Protein AF-A0A241UZ28-F1 (afdb_monomer_lite)

Foldseek 3Di:
DAAADDADDDDQWQAFDADPCQLVQQPCVPPPDPDDDDPVRVVSSCRSNQWDKDKDFPAFLCVQPVPPPSGSGNDDDDDPDPQWHWGHWYDDPVDRTIITIIIGHHDPPVVVVVVVVVD

Structure (mmCIF, N/CA/C/O backbone):
data_AF-A0A241UZ28-F1
#
_entry.id   AF-A0A241UZ28-F1
#
loop_
_atom_site.group_PDB
_atom_site.id
_atom_site.type_symbol
_atom_site.label_atom_id
_atom_site.label_alt_id
_atom_site.label_comp_id
_atom_site.label_asym_id
_atom_site.label_entity_id
_atom_site.label_seq_id
_atom_site.pdbx_PDB_ins_code
_atom_site.Cartn_x
_atom_site.Cartn_y
_atom_site.Cartn_z
_atom_site.occupancy
_atom_site.B_iso_or_equiv
_atom_site.auth_seq_id
_atom_site.auth_comp_id
_atom_site.auth_asym_id
_atom_site.auth_atom_id
_atom_site.pdbx_PDB_model_num
ATOM 1 N N . MET A 1 1 ? -20.173 4.586 6.826 1.00 57.81 1 MET A N 1
ATOM 2 C CA . MET A 1 1 ? -20.385 3.248 7.426 1.00 57.81 1 MET A CA 1
ATOM 3 C C . MET A 1 1 ? -18.987 2.718 7.689 1.00 57.81 1 MET A C 1
ATOM 5 O O . MET A 1 1 ? -18.220 2.701 6.742 1.00 57.81 1 MET A O 1
ATOM 9 N N . ILE A 1 2 ? -18.611 2.423 8.936 1.00 72.12 2 ILE A N 1
ATOM 10 C CA . ILE A 1 2 ? -17.248 1.950 9.232 1.00 72.12 2 ILE A CA 1
ATOM 11 C C . ILE A 1 2 ? -17.153 0.493 8.772 1.00 72.12 2 ILE A C 1
ATOM 13 O O . ILE A 1 2 ? -17.938 -0.345 9.220 1.00 72.12 2 ILE A O 1
ATOM 17 N N . LYS A 1 3 ? -16.231 0.208 7.855 1.00 85.94 3 LYS A N 1
ATOM 18 C CA . LYS A 1 3 ? -15.918 -1.123 7.337 1.00 85.94 3 LYS A CA 1
ATOM 19 C C . LYS A 1 3 ? -14.564 -1.528 7.900 1.00 85.94 3 LYS A C 1
ATOM 21 O O . LYS A 1 3 ? -13.646 -0.726 7.920 1.00 85.94 3 LYS A O 1
ATOM 26 N N . GLN A 1 4 ? -14.417 -2.770 8.342 1.00 92.75 4 GLN A N 1
ATOM 27 C CA . GLN A 1 4 ? -13.082 -3.286 8.626 1.00 92.75 4 GLN A CA 1
ATOM 28 C C . GLN A 1 4 ? -12.440 -3.692 7.301 1.00 92.75 4 GLN A C 1
ATOM 30 O O . GLN A 1 4 ? -12.850 -4.699 6.721 1.00 92.75 4 GLN A O 1
ATOM 35 N N . LEU A 1 5 ? -11.445 -2.941 6.835 1.00 94.75 5 LEU A N 1
ATOM 36 C CA . LEU A 1 5 ? -10.613 -3.386 5.723 1.00 94.75 5 LEU A CA 1
ATOM 37 C C . LEU A 1 5 ? -9.817 -4.615 6.180 1.00 94.75 5 LEU A C 1
ATOM 39 O O . LEU A 1 5 ? -9.286 -4.636 7.295 1.00 94.75 5 LEU A O 1
ATOM 43 N N . LYS A 1 6 ? -9.787 -5.648 5.340 1.00 94.06 6 LYS A N 1
ATOM 44 C CA . LYS A 1 6 ? -9.104 -6.922 5.587 1.00 94.06 6 LYS A CA 1
ATOM 45 C C . LYS A 1 6 ? -8.024 -7.124 4.539 1.00 94.06 6 LYS A C 1
ATOM 47 O O . LYS A 1 6 ? -8.108 -6.540 3.472 1.00 94.06 6 LYS A O 1
ATOM 52 N N . ARG A 1 7 ? -7.045 -7.982 4.823 1.00 95.38 7 ARG A N 1
ATOM 53 C CA . ARG A 1 7 ? -6.074 -8.429 3.817 1.00 95.38 7 ARG A CA 1
ATOM 54 C C . ARG A 1 7 ? -6.802 -9.069 2.625 1.00 95.38 7 ARG A C 1
ATOM 56 O O . ARG A 1 7 ? -7.662 -9.923 2.834 1.00 95.38 7 ARG A O 1
ATOM 63 N N . ALA A 1 8 ? -6.409 -8.690 1.413 1.00 94.19 8 ALA A N 1
ATOM 64 C CA . ALA A 1 8 ? -6.820 -9.331 0.168 1.00 94.19 8 ALA A CA 1
ATOM 65 C C . ALA A 1 8 ? -5.661 -10.114 -0.456 1.00 94.19 8 ALA A C 1
ATOM 67 O O . ALA A 1 8 ? -4.491 -9.870 -0.149 1.00 94.19 8 ALA A O 1
ATOM 68 N N . ASP A 1 9 ? -6.010 -11.043 -1.341 1.00 94.38 9 ASP A N 1
ATOM 69 C CA . ASP A 1 9 ? -5.041 -11.693 -2.214 1.00 94.38 9 ASP A CA 1
ATOM 70 C C . ASP A 1 9 ? -4.484 -10.673 -3.212 1.00 94.38 9 ASP A C 1
ATOM 72 O O . ASP A 1 9 ? -5.220 -9.833 -3.741 1.00 94.38 9 ASP A O 1
ATOM 76 N N . LEU A 1 10 ? -3.176 -10.746 -3.452 1.00 95.25 10 LEU A N 1
ATOM 77 C CA . LEU A 1 10 ? -2.498 -9.868 -4.398 1.00 95.25 10 LEU A CA 1
ATOM 78 C C . LEU A 1 10 ? -2.607 -10.435 -5.821 1.00 95.25 10 LEU A C 1
ATOM 80 O O . LEU A 1 10 ? -2.515 -11.655 -5.995 1.00 95.25 10 LEU A O 1
ATOM 84 N N . PRO A 1 11 ? -2.799 -9.578 -6.837 1.00 95.12 11 PRO A N 1
ATOM 85 C CA . PRO A 1 11 ? -2.703 -9.990 -8.232 1.00 95.12 11 PRO A CA 1
ATOM 86 C C . PRO A 1 11 ? -1.262 -10.374 -8.600 1.00 95.12 11 PRO A C 1
ATOM 88 O O . PRO A 1 11 ? -0.315 -10.100 -7.866 1.00 95.12 11 PRO A O 1
ATOM 91 N N . GLU A 1 12 ? -1.100 -10.986 -9.774 1.00 94.25 12 GLU A N 1
ATOM 92 C CA . GLU A 1 12 ? 0.221 -11.264 -10.356 1.00 94.25 12 GLU A CA 1
ATOM 93 C C . GLU A 1 12 ? 0.982 -9.981 -10.721 1.00 94.25 12 GLU A C 1
ATOM 95 O O . GLU A 1 12 ? 2.206 -9.946 -10.609 1.00 94.25 12 GLU A O 1
ATOM 100 N N . ASP A 1 13 ? 0.247 -8.948 -11.140 1.00 95.25 13 ASP A N 1
ATOM 101 C CA . ASP A 1 13 ? 0.766 -7.636 -11.515 1.00 95.25 13 ASP A CA 1
ATOM 102 C C . ASP A 1 13 ? 0.254 -6.575 -10.538 1.00 95.25 13 ASP A C 1
ATOM 104 O O . ASP A 1 13 ? -0.958 -6.389 -10.395 1.00 95.25 13 ASP A O 1
ATOM 108 N N . LEU A 1 14 ? 1.182 -5.926 -9.835 1.00 95.56 14 LEU A N 1
ATOM 109 C CA . LEU A 1 14 ? 0.891 -4.934 -8.799 1.00 95.56 14 LEU A CA 1
ATOM 110 C C . LEU A 1 14 ? 0.913 -3.489 -9.300 1.00 95.56 14 LEU A C 1
ATOM 112 O O . LEU A 1 14 ? 0.609 -2.595 -8.510 1.00 95.56 14 LEU A O 1
ATOM 116 N N . CYS A 1 15 ? 1.266 -3.245 -10.562 1.00 93.94 15 CYS A N 1
ATOM 117 C CA 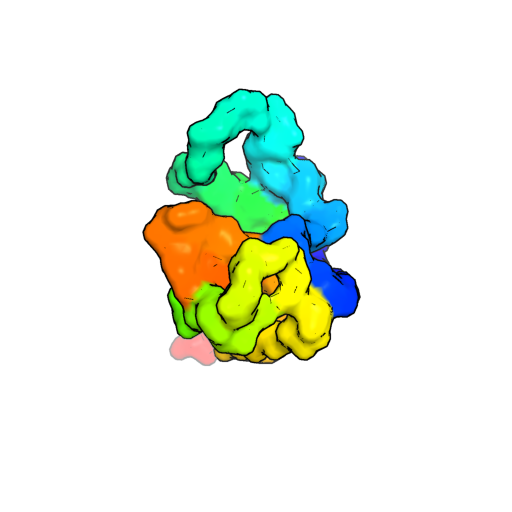. CYS A 1 15 ? 1.296 -1.886 -11.080 1.00 93.94 15 CYS A CA 1
ATOM 118 C C . CYS A 1 15 ? -0.118 -1.281 -11.050 1.00 93.94 15 CYS A C 1
ATOM 120 O O . CYS A 1 15 ? -1.086 -1.912 -11.481 1.00 93.94 15 CYS A O 1
ATOM 122 N N . TRP A 1 16 ? -0.246 -0.072 -10.495 1.00 93.75 16 TRP A N 1
ATOM 123 C CA . TRP A 1 16 ? -1.525 0.632 -10.306 1.00 93.75 16 TRP A CA 1
ATOM 124 C C . TRP A 1 16 ? -2.605 -0.171 -9.566 1.00 93.75 16 TRP A C 1
ATOM 126 O O . TRP A 1 16 ? -3.808 0.026 -9.770 1.00 93.75 16 TRP A O 1
ATOM 136 N N . TRP A 1 17 ? -2.200 -1.091 -8.694 1.00 96.25 17 TRP A N 1
ATOM 137 C CA . TRP A 1 17 ? -3.137 -1.905 -7.946 1.00 96.25 17 TRP A CA 1
ATOM 138 C C . TRP A 1 17 ? -3.689 -1.173 -6.722 1.00 96.25 17 TRP A C 1
ATOM 140 O O . TRP A 1 17 ? -2.959 -0.587 -5.923 1.00 96.25 17 TRP A O 1
ATOM 150 N N . PHE A 1 18 ? -4.997 -1.312 -6.516 1.00 96.75 18 PHE A N 1
ATOM 151 C CA . PHE A 1 18 ? -5.694 -0.870 -5.314 1.00 96.75 18 PHE A CA 1
ATOM 152 C C . PHE A 1 18 ? -6.479 -2.029 -4.716 1.00 96.75 18 PHE A C 1
ATOM 154 O O . PHE A 1 18 ? -7.012 -2.888 -5.426 1.00 96.75 18 PHE A O 1
ATOM 161 N N . HIS A 1 19 ? -6.593 -2.024 -3.392 1.00 97.38 19 HIS A N 1
ATOM 162 C CA . HIS A 1 19 ? -7.382 -3.002 -2.668 1.00 97.38 19 HIS A CA 1
ATOM 163 C C . HIS A 1 19 ? -8.822 -3.070 -3.228 1.00 97.38 19 HIS A C 1
ATOM 165 O O . HIS A 1 19 ? -9.435 -2.022 -3.434 1.00 97.38 19 HIS A O 1
ATOM 171 N N . PRO A 1 20 ? -9.433 -4.260 -3.409 1.00 96.12 20 PRO A N 1
ATOM 172 C CA . PRO A 1 20 ? -10.769 -4.389 -4.015 1.00 96.12 20 PRO A CA 1
ATOM 173 C C . PRO A 1 20 ? -11.874 -3.596 -3.302 1.00 96.12 20 PRO A C 1
ATOM 175 O O . PRO A 1 20 ? -12.842 -3.149 -3.909 1.00 96.12 20 PRO A O 1
ATOM 178 N N . ASP A 1 21 ? -11.715 -3.415 -1.992 1.00 95.81 21 ASP A N 1
ATOM 179 C CA . ASP A 1 21 ? -12.628 -2.637 -1.154 1.00 95.81 21 ASP A CA 1
ATOM 180 C C . ASP A 1 21 ? -12.238 -1.157 -0.991 1.00 95.81 21 ASP A C 1
ATOM 182 O O . ASP A 1 21 ? -12.921 -0.442 -0.255 1.00 95.81 21 ASP A O 1
ATOM 186 N N . PHE A 1 22 ? -11.171 -0.682 -1.640 1.00 95.19 22 PHE A N 1
ATOM 187 C CA . PHE A 1 22 ? -10.638 0.673 -1.463 1.00 95.19 22 PHE A CA 1
ATOM 188 C C . PHE A 1 22 ? -11.704 1.747 -1.712 1.00 95.19 22 PHE A C 1
ATOM 190 O O . PHE A 1 22 ? -12.008 2.529 -0.814 1.00 95.19 22 PHE A O 1
ATOM 197 N N . ASN A 1 23 ? -12.405 1.678 -2.849 1.00 94.38 23 ASN A N 1
ATOM 198 C CA . ASN A 1 23 ? -13.476 2.626 -3.189 1.00 94.38 23 ASN A CA 1
ATOM 199 C C . ASN A 1 23 ? -14.612 2.676 -2.153 1.00 94.38 23 ASN A C 1
ATOM 201 O O . ASN A 1 23 ? -15.349 3.652 -2.090 1.00 94.38 23 ASN A O 1
ATOM 205 N N . SER A 1 24 ? -14.797 1.625 -1.343 1.00 94.19 24 SER A N 1
ATOM 206 C CA . SER A 1 24 ? -15.842 1.606 -0.309 1.00 94.19 24 SER A CA 1
ATOM 207 C C . SER A 1 24 ? -15.461 2.352 0.972 1.00 94.19 24 SER A C 1
ATOM 209 O O . SER A 1 24 ? -16.339 2.629 1.791 1.00 94.19 24 SER A O 1
ATOM 211 N N . ILE A 1 25 ? -14.173 2.652 1.155 1.00 95.38 25 ILE A N 1
ATOM 212 C CA . ILE A 1 25 ? -13.639 3.389 2.307 1.00 95.38 25 ILE A CA 1
ATOM 213 C C . ILE A 1 25 ? -13.063 4.754 1.917 1.00 95.38 25 ILE A C 1
ATOM 215 O O . ILE A 1 25 ? -12.872 5.602 2.788 1.00 95.38 25 ILE A O 1
ATOM 219 N N . ASP A 1 26 ? -12.814 4.962 0.628 1.00 95.38 26 ASP A N 1
ATOM 220 C CA . ASP A 1 26 ? -12.222 6.166 0.075 1.00 95.38 26 ASP A CA 1
ATOM 221 C C . ASP A 1 26 ? -13.177 7.378 0.154 1.00 95.38 26 ASP A C 1
ATOM 223 O O . ASP A 1 26 ? -14.235 7.372 -0.484 1.00 95.38 26 ASP A O 1
ATOM 227 N N . PRO A 1 27 ? -12.833 8.437 0.918 1.00 94.62 27 PRO A N 1
ATOM 228 C C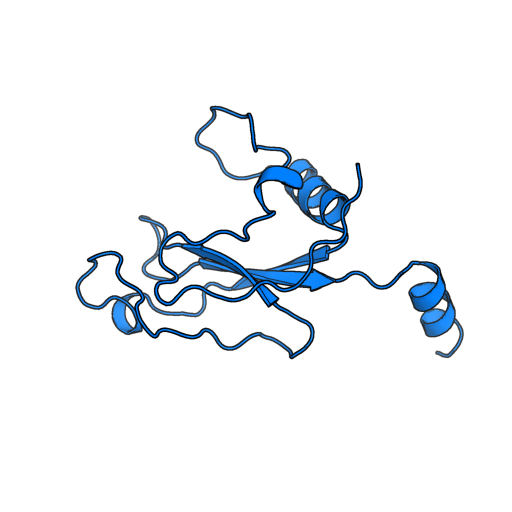A . PRO A 1 27 ? -13.633 9.661 0.976 1.00 94.62 27 PRO A CA 1
ATOM 229 C C . PRO A 1 27 ? -13.628 10.453 -0.342 1.00 94.62 27 PRO A C 1
ATOM 231 O O . PRO A 1 27 ? -14.490 11.310 -0.530 1.00 94.62 27 PRO A O 1
ATOM 234 N N . MET A 1 28 ? -12.700 10.155 -1.255 1.00 94.06 28 MET A N 1
ATOM 235 C CA . MET A 1 28 ? -12.557 10.778 -2.571 1.00 94.06 28 MET A CA 1
ATOM 236 C C . MET A 1 28 ? -13.117 9.920 -3.712 1.00 94.06 28 MET A C 1
ATOM 238 O O . MET A 1 28 ? -13.020 10.327 -4.865 1.00 94.06 28 MET A O 1
ATOM 242 N N . ALA A 1 29 ? -13.787 8.797 -3.422 1.00 91.06 29 ALA A N 1
ATOM 243 C CA . ALA A 1 29 ? -14.251 7.845 -4.441 1.00 91.06 29 ALA A CA 1
ATOM 244 C C . ALA A 1 29 ? -15.178 8.449 -5.517 1.00 91.06 29 ALA A C 1
ATOM 246 O O . ALA A 1 29 ? -15.357 7.865 -6.585 1.00 91.06 29 ALA A O 1
ATOM 247 N N . THR A 1 30 ? -15.817 9.585 -5.225 1.00 89.38 30 THR A N 1
ATOM 248 C CA . THR A 1 30 ? -16.690 10.323 -6.153 1.00 89.38 30 THR A CA 1
ATOM 249 C C . THR A 1 30 ? -16.200 11.747 -6.419 1.00 89.38 30 THR A C 1
ATOM 251 O O . THR A 1 30 ? -16.992 12.594 -6.831 1.00 89.38 30 THR A O 1
ATOM 254 N N . CYS A 1 31 ? -14.951 12.059 -6.074 1.00 89.00 31 CYS A N 1
ATOM 255 C CA . CYS A 1 31 ? -14.356 13.360 -6.333 1.00 89.00 31 CYS A CA 1
ATOM 256 C C . CYS A 1 31 ? -13.673 13.344 -7.702 1.00 89.00 31 CYS A C 1
ATOM 258 O O . CYS A 1 31 ? -12.824 12.498 -7.961 1.00 89.00 31 CYS A O 1
ATOM 260 N N . ASP A 1 32 ? -14.021 14.308 -8.553 1.00 87.19 32 ASP A N 1
ATOM 261 C CA . ASP A 1 32 ? -13.475 14.431 -9.911 1.00 87.19 32 ASP A CA 1
ATOM 262 C C . ASP A 1 32 ? -12.243 15.367 -9.970 1.00 87.19 32 ASP A C 1
ATOM 264 O O . ASP A 1 32 ? -11.859 15.838 -11.041 1.00 87.19 32 ASP A O 1
ATOM 268 N N . GLU A 1 33 ? -11.642 15.699 -8.821 1.00 89.25 33 GLU A N 1
ATOM 269 C CA . GLU A 1 33 ? -10.464 16.569 -8.734 1.00 89.25 33 GLU A CA 1
ATOM 270 C C . GLU A 1 33 ? -9.160 15.762 -8.777 1.00 89.25 33 GLU A C 1
ATOM 272 O O . GLU A 1 33 ? -8.968 14.818 -8.013 1.00 89.25 33 GLU A O 1
ATOM 277 N N . GLU A 1 34 ? -8.210 16.193 -9.609 1.00 83.75 34 GLU A N 1
ATOM 278 C CA . GLU A 1 34 ? -6.865 15.614 -9.679 1.00 83.75 34 GLU A CA 1
ATOM 279 C C . GLU A 1 34 ? -5.968 16.206 -8.578 1.00 83.75 34 GLU A C 1
ATOM 281 O O . GLU A 1 34 ? -5.219 17.165 -8.784 1.00 83.75 34 GLU A O 1
ATOM 286 N N . ARG A 1 35 ? -6.097 15.674 -7.358 1.00 90.00 35 ARG A N 1
ATOM 287 C CA . ARG A 1 35 ? -5.282 16.063 -6.199 1.00 90.00 35 ARG A CA 1
ATOM 288 C C . ARG A 1 35 ? -5.098 14.913 -5.214 1.00 90.00 35 ARG A C 1
ATOM 290 O O . ARG A 1 35 ? -5.883 13.973 -5.174 1.00 90.00 35 ARG A O 1
ATOM 297 N N . GLY A 1 36 ? -4.089 15.042 -4.354 1.00 88.25 36 GLY A N 1
ATOM 298 C CA . GLY A 1 36 ? -3.953 14.183 -3.180 1.00 88.25 36 GLY A CA 1
ATOM 299 C C . GLY A 1 36 ? -5.005 14.471 -2.101 1.00 88.25 36 GLY A C 1
ATOM 300 O O . GLY A 1 36 ? -5.692 15.499 -2.124 1.00 88.25 36 GLY A O 1
ATOM 301 N N . TYR A 1 37 ? -5.084 13.566 -1.125 1.00 93.88 37 TYR A N 1
ATOM 302 C CA . TYR A 1 37 ? -5.931 13.717 0.057 1.00 93.88 37 TYR A CA 1
ATOM 303 C C . TYR A 1 37 ? -5.500 14.894 0.940 1.00 93.88 37 TYR A C 1
ATOM 305 O O . TYR A 1 37 ? -4.305 15.103 1.184 1.00 93.88 37 TYR A O 1
ATOM 313 N N . THR A 1 38 ? -6.473 15.617 1.494 1.00 96.38 38 THR A N 1
ATOM 314 C CA . THR A 1 38 ? -6.234 16.512 2.633 1.00 96.38 38 THR A CA 1
ATOM 315 C C . THR A 1 38 ? -5.958 15.700 3.908 1.00 96.38 38 THR A C 1
ATOM 317 O O . THR A 1 38 ? -6.250 14.501 3.957 1.00 96.38 38 THR A O 1
ATOM 320 N N . PRO A 1 39 ? -5.418 16.316 4.977 1.00 96.50 39 PRO A N 1
ATOM 321 C CA . PRO A 1 39 ? -5.258 15.635 6.262 1.00 96.50 39 PRO A CA 1
ATOM 322 C C . PRO A 1 39 ? -6.565 15.032 6.803 1.00 96.50 39 PRO A C 1
ATOM 324 O O . PRO A 1 39 ? -6.574 13.897 7.271 1.00 96.50 39 PRO A O 1
ATOM 327 N N . GLU A 1 40 ? -7.684 15.748 6.685 1.00 96.94 40 GLU A N 1
ATOM 328 C CA . GLU A 1 40 ? -8.995 15.282 7.151 1.00 96.94 40 GLU A CA 1
ATOM 329 C C . GLU A 1 40 ? -9.507 14.098 6.326 1.00 96.94 40 GLU A C 1
ATOM 331 O O . GLU A 1 40 ? -10.155 13.198 6.859 1.00 96.94 40 GLU A O 1
ATOM 336 N N . GLU A 1 41 ? -9.222 14.076 5.025 1.00 96.88 41 GLU A N 1
ATOM 337 C CA . GLU A 1 41 ? -9.571 12.951 4.160 1.00 96.88 41 GLU A CA 1
ATOM 338 C C . GLU A 1 41 ? -8.685 11.733 4.458 1.00 96.88 41 GLU A C 1
ATOM 340 O O . GLU A 1 41 ? -9.188 10.613 4.522 1.00 96.88 41 GLU A O 1
ATOM 345 N N . TRP A 1 42 ? -7.398 11.933 4.758 1.00 96.69 42 TRP A N 1
ATOM 346 C CA . TRP A 1 42 ? -6.519 10.866 5.251 1.00 96.69 42 TRP A CA 1
ATOM 347 C C . TRP A 1 42 ? -7.023 10.246 6.558 1.00 96.69 42 TRP A C 1
ATOM 349 O O . TRP A 1 42 ? -6.980 9.024 6.738 1.00 96.69 42 TRP A O 1
ATOM 359 N N . GLU A 1 43 ? -7.508 11.071 7.485 1.00 95.81 43 GLU A N 1
ATOM 360 C CA . GLU A 1 43 ? -8.123 10.601 8.728 1.00 95.81 43 GLU A CA 1
ATOM 361 C C . GLU A 1 43 ? -9.428 9.841 8.458 1.00 95.81 43 GLU A C 1
ATOM 363 O O . GLU A 1 43 ? -9.657 8.776 9.041 1.00 95.81 43 GLU A O 1
ATOM 368 N N . GLN A 1 44 ? -10.262 10.341 7.541 1.00 96.19 44 GLN A N 1
ATOM 369 C CA . GLN A 1 44 ? -11.509 9.684 7.148 1.00 96.19 44 GLN A CA 1
ATOM 370 C C . GLN A 1 44 ? -11.272 8.342 6.461 1.00 96.19 44 GLN A C 1
ATOM 372 O O . GLN A 1 44 ? -11.962 7.385 6.799 1.00 96.19 44 GLN A O 1
ATOM 377 N N . LEU A 1 45 ? -10.293 8.230 5.561 1.00 96.50 45 LEU A N 1
ATOM 378 C CA . LEU A 1 45 ? -9.927 6.968 4.913 1.00 96.50 45 LEU A CA 1
ATOM 379 C C . LEU A 1 45 ? -9.560 5.901 5.960 1.00 96.50 45 LEU A C 1
ATOM 381 O O . LEU A 1 45 ? -10.099 4.791 5.952 1.00 96.50 45 LEU A O 1
ATOM 385 N N . GLN A 1 46 ? -8.712 6.267 6.926 1.00 96.12 46 GLN A N 1
ATOM 386 C CA . GLN A 1 46 ? -8.322 5.395 8.039 1.00 96.12 46 GLN A CA 1
ATOM 387 C C . GLN A 1 46 ? -9.507 5.013 8.933 1.00 96.12 46 GLN A C 1
ATOM 389 O O . GLN A 1 46 ? -9.651 3.853 9.329 1.00 96.12 46 GLN A O 1
ATOM 394 N N . ALA A 1 47 ? -10.377 5.974 9.250 1.00 95.31 47 ALA A N 1
ATOM 395 C CA . ALA A 1 47 ? -11.567 5.740 10.063 1.00 95.31 47 ALA A CA 1
ATOM 396 C C . ALA A 1 47 ? -12.595 4.851 9.344 1.00 95.31 47 ALA A C 1
ATOM 398 O O . ALA A 1 47 ? -13.141 3.930 9.952 1.00 95.31 47 ALA A O 1
ATOM 399 N N . ASN A 1 48 ? -12.830 5.084 8.051 1.00 95.88 48 ASN A N 1
ATOM 400 C CA . ASN A 1 48 ? -13.761 4.319 7.227 1.00 95.88 48 ASN A CA 1
ATOM 401 C C . ASN A 1 48 ? -13.328 2.860 7.087 1.00 95.88 48 ASN A C 1
ATOM 403 O O . ASN A 1 48 ? -14.198 1.993 7.094 1.00 95.88 48 ASN A O 1
ATOM 407 N N . GLY A 1 49 ? -12.019 2.603 6.982 1.00 95.88 49 GLY A N 1
ATOM 408 C CA . GLY A 1 49 ? -11.437 1.260 6.907 1.00 95.88 49 GLY A CA 1
ATOM 409 C C . GLY A 1 49 ? -11.106 0.610 8.255 1.00 95.88 49 GLY A C 1
ATOM 410 O O . GLY A 1 49 ? -10.728 -0.561 8.275 1.00 95.88 49 GLY A O 1
ATOM 411 N N . ASN A 1 50 ? -11.228 1.336 9.370 1.00 95.81 50 ASN A N 1
ATOM 412 C CA . ASN A 1 50 ? -10.717 0.932 10.685 1.00 95.81 50 ASN A CA 1
ATOM 413 C C . ASN A 1 50 ? -9.275 0.379 10.616 1.00 95.81 50 ASN A C 1
ATOM 415 O O . ASN A 1 50 ? -8.979 -0.739 11.057 1.00 95.81 50 ASN A O 1
ATOM 419 N N . ILE A 1 51 ? -8.386 1.169 10.014 1.00 95.88 51 ILE A N 1
ATOM 420 C CA . ILE A 1 51 ? -6.979 0.836 9.771 1.00 95.88 51 ILE A CA 1
ATOM 421 C C . ILE A 1 51 ? -6.062 2.007 10.127 1.00 95.88 51 ILE A C 1
ATOM 423 O O . ILE A 1 51 ? -6.488 3.160 10.129 1.00 95.88 51 ILE A O 1
ATOM 427 N N . ASP A 1 52 ? -4.799 1.698 10.388 1.00 96.50 52 ASP A N 1
ATOM 428 C CA . ASP A 1 52 ? -3.683 2.640 10.323 1.00 96.50 52 ASP A CA 1
ATOM 429 C C . ASP A 1 52 ? -2.979 2.488 8.971 1.00 96.50 52 ASP A C 1
ATOM 431 O O . ASP A 1 52 ? -2.807 1.363 8.491 1.00 96.50 52 ASP A O 1
ATOM 435 N N . ILE A 1 53 ? -2.579 3.607 8.362 1.00 97.12 53 ILE A N 1
ATOM 436 C CA . ILE A 1 53 ? -1.891 3.619 7.063 1.00 97.12 53 ILE A CA 1
ATOM 437 C C . ILE A 1 53 ? -0.431 4.032 7.246 1.00 97.12 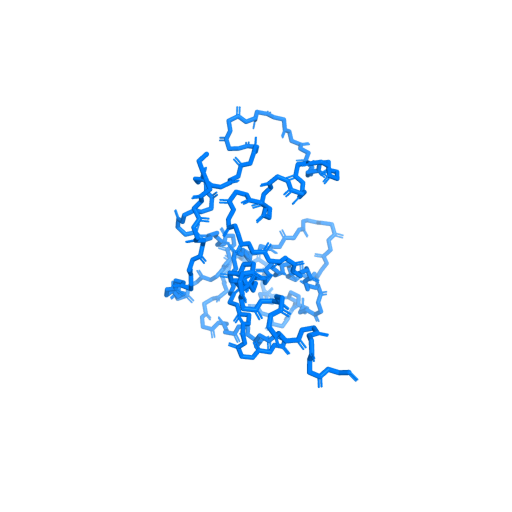53 ILE A C 1
ATOM 439 O O . ILE A 1 53 ? -0.129 5.013 7.924 1.00 97.12 53 ILE A O 1
ATOM 443 N N . LEU A 1 54 ? 0.468 3.299 6.594 1.00 97.62 54 LEU A N 1
ATOM 444 C CA . LEU A 1 54 ? 1.873 3.647 6.419 1.00 97.62 54 LEU A CA 1
ATOM 445 C C . LEU A 1 54 ? 2.173 3.765 4.922 1.00 97.62 54 LEU A C 1
ATOM 447 O O . LEU A 1 54 ? 1.849 2.862 4.154 1.00 97.62 54 LEU A O 1
ATOM 451 N N . ILE A 1 55 ? 2.819 4.859 4.524 1.00 96.12 55 ILE A N 1
ATOM 452 C CA . ILE A 1 55 ? 3.301 5.063 3.155 1.00 96.12 55 ILE A CA 1
ATOM 453 C C . ILE A 1 55 ? 4.778 4.676 3.103 1.00 96.12 55 ILE A C 1
ATOM 455 O O . ILE A 1 55 ? 5.573 5.148 3.916 1.00 96.12 55 ILE A O 1
ATOM 459 N N . ASP A 1 56 ? 5.128 3.828 2.145 1.00 95.69 56 ASP A N 1
ATOM 460 C CA . ASP A 1 56 ? 6.488 3.389 1.865 1.00 95.69 56 ASP A CA 1
ATOM 461 C C . ASP A 1 56 ? 6.863 3.776 0.432 1.00 95.69 56 ASP A C 1
ATOM 463 O O . ASP A 1 56 ? 6.125 3.503 -0.513 1.00 95.69 56 ASP A O 1
ATOM 467 N N . THR A 1 57 ? 8.004 4.446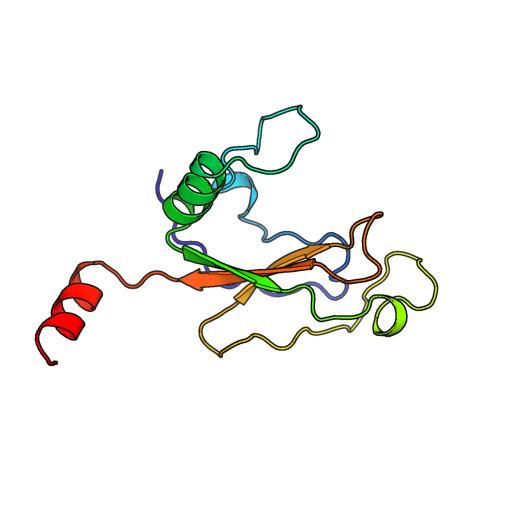 0.298 1.00 94.69 57 THR A N 1
ATOM 468 C CA . THR A 1 57 ? 8.564 4.934 -0.970 1.00 94.69 57 THR A CA 1
ATOM 469 C C . THR A 1 57 ? 10.013 4.473 -1.144 1.00 94.69 57 THR A C 1
ATOM 471 O O . THR A 1 57 ? 10.817 5.166 -1.766 1.00 94.69 57 THR A O 1
ATOM 474 N N . SER A 1 58 ? 10.397 3.372 -0.490 1.00 93.12 58 SER A N 1
ATOM 475 C CA . SER A 1 58 ? 11.779 2.873 -0.467 1.00 93.12 58 SER A CA 1
ATOM 476 C C . SER A 1 58 ? 12.141 1.964 -1.643 1.00 93.12 58 SER A C 1
ATOM 478 O O . SER A 1 58 ? 13.320 1.671 -1.830 1.00 93.12 58 SER A O 1
ATOM 480 N N . VAL A 1 59 ? 11.152 1.525 -2.424 1.00 93.31 59 VAL A N 1
ATOM 481 C CA . VAL A 1 59 ? 11.343 0.616 -3.560 1.00 93.31 59 VAL A CA 1
ATOM 482 C C . VAL A 1 59 ? 11.667 1.423 -4.815 1.00 93.31 59 VAL A C 1
ATOM 484 O O . VAL A 1 59 ? 10.856 2.240 -5.244 1.00 93.31 59 VAL A O 1
ATOM 487 N N . ASP A 1 60 ? 12.837 1.184 -5.403 1.00 92.12 60 ASP A N 1
ATOM 488 C CA . ASP A 1 60 ? 13.285 1.812 -6.651 1.00 92.12 60 ASP A CA 1
ATOM 489 C C . ASP A 1 60 ? 12.526 1.218 -7.853 1.00 92.12 60 ASP A C 1
ATOM 491 O O . ASP A 1 60 ? 12.461 -0.006 -8.011 1.00 92.12 60 ASP A O 1
ATOM 495 N N . LEU A 1 61 ? 11.949 2.073 -8.707 1.00 91.56 61 LEU A N 1
ATOM 496 C CA . LEU A 1 61 ? 11.240 1.609 -9.906 1.00 91.56 61 LEU A CA 1
ATOM 497 C C . LEU A 1 61 ? 12.170 0.916 -10.894 1.00 91.56 61 LEU A C 1
ATOM 499 O O . LEU A 1 61 ? 11.757 -0.052 -11.519 1.00 91.56 61 LEU A O 1
ATOM 503 N N . GLY A 1 62 ? 13.434 1.327 -10.994 1.00 90.50 62 GLY A N 1
ATOM 504 C CA . GLY A 1 62 ? 14.404 0.686 -11.877 1.00 90.50 62 GLY A CA 1
ATOM 505 C C . GLY A 1 62 ? 14.690 -0.775 -11.515 1.00 90.50 62 GLY A C 1
ATOM 506 O O . GLY A 1 62 ? 15.172 -1.529 -12.362 1.00 90.50 62 GLY A O 1
ATOM 507 N N . GLU A 1 63 ? 14.389 -1.199 -10.281 1.00 90.12 63 GLU A N 1
ATOM 508 C CA . GLU A 1 63 ? 14.523 -2.595 -9.855 1.00 90.12 63 GLU A CA 1
ATOM 509 C C . GLU A 1 63 ? 13.327 -3.463 -10.266 1.00 90.12 63 GLU A C 1
ATOM 511 O O . GLU A 1 63 ? 13.516 -4.643 -10.573 1.00 90.12 63 GLU A O 1
ATOM 516 N N . ILE A 1 64 ? 12.11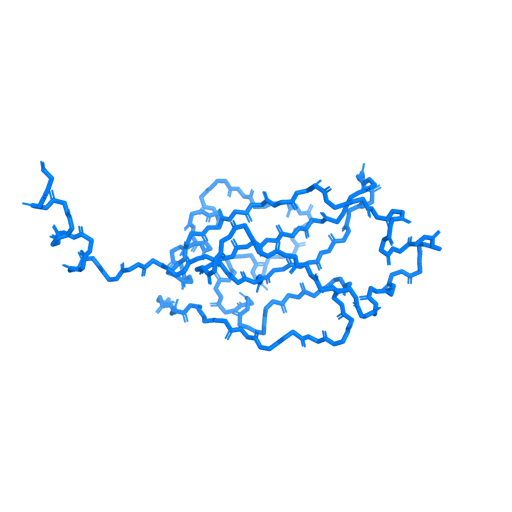3 -2.903 -10.266 1.00 92.25 64 ILE A N 1
ATOM 517 C CA . ILE A 1 64 ? 10.866 -3.661 -10.477 1.00 92.25 64 ILE A CA 1
ATOM 518 C C . ILE A 1 64 ? 10.246 -3.454 -11.861 1.00 92.25 64 ILE A C 1
ATOM 520 O O . ILE A 1 64 ? 9.551 -4.339 -12.348 1.00 92.25 64 ILE A O 1
ATOM 524 N N . ASP A 1 65 ? 10.531 -2.321 -12.495 1.00 91.19 65 ASP A N 1
ATOM 525 C CA . ASP A 1 65 ? 10.091 -1.933 -13.831 1.00 91.19 65 ASP A CA 1
ATOM 526 C C . ASP A 1 65 ? 11.246 -1.225 -14.576 1.00 91.19 65 ASP A C 1
ATOM 528 O O . ASP A 1 65 ? 11.236 -0.012 -14.808 1.00 91.19 65 ASP A O 1
ATOM 532 N N . PRO A 1 66 ? 12.298 -1.971 -14.959 1.00 88.75 66 PRO A N 1
ATOM 533 C CA . PRO A 1 66 ? 13.477 -1.400 -15.609 1.00 88.75 66 PRO A CA 1
ATOM 534 C C . PRO A 1 66 ? 13.193 -0.818 -17.003 1.00 88.75 66 PRO A C 1
ATOM 536 O O . PRO A 1 66 ? 14.036 -0.098 -17.542 1.00 88.75 66 PRO A O 1
ATOM 539 N N . ASN A 1 67 ? 12.053 -1.160 -17.612 1.00 89.31 67 ASN A N 1
ATOM 540 C CA . ASN A 1 67 ? 11.673 -0.696 -18.946 1.00 89.31 67 ASN A CA 1
ATOM 541 C C . ASN A 1 67 ? 10.627 0.426 -18.915 1.00 89.31 67 ASN A C 1
ATOM 543 O O . ASN A 1 67 ? 10.304 0.942 -19.987 1.00 89.31 67 ASN A O 1
ATOM 547 N N . ALA A 1 68 ? 10.136 0.807 -17.729 1.00 85.94 68 ALA A N 1
ATOM 548 C CA . ALA A 1 68 ? 9.023 1.734 -17.542 1.00 85.94 68 ALA A CA 1
ATOM 549 C C . ALA A 1 68 ? 7.795 1.341 -18.388 1.00 85.94 68 ALA A C 1
ATOM 551 O O . ALA A 1 68 ? 7.198 2.181 -19.069 1.00 85.94 68 ALA A O 1
ATOM 552 N N . ASP A 1 69 ? 7.477 0.045 -18.420 1.00 88.75 69 ASP A N 1
ATOM 553 C CA . ASP A 1 69 ? 6.337 -0.498 -19.165 1.00 88.75 69 ASP A CA 1
ATOM 554 C C . ASP A 1 69 ? 5.065 -0.625 -18.315 1.00 88.75 69 ASP A C 1
ATOM 556 O O . ASP A 1 69 ? 3.989 -0.877 -18.868 1.00 88.75 69 ASP A O 1
ATOM 560 N N . GLY A 1 70 ? 5.161 -0.375 -17.006 1.00 88.88 70 GLY A N 1
ATOM 561 C CA . GLY A 1 70 ? 4.049 -0.491 -16.075 1.00 88.88 70 GLY A CA 1
ATOM 562 C C . GLY A 1 70 ? 3.653 -1.941 -15.800 1.00 88.88 70 GLY A C 1
ATOM 563 O O . GLY A 1 70 ? 2.492 -2.195 -15.485 1.00 88.88 70 GLY A O 1
ATOM 564 N N . GLU A 1 71 ? 4.573 -2.900 -15.943 1.00 91.19 71 GLU A N 1
ATOM 565 C CA . GLU A 1 71 ? 4.326 -4.310 -15.634 1.00 91.19 71 GLU A CA 1
ATOM 566 C C . GLU A 1 71 ? 5.151 -4.764 -14.421 1.00 91.19 71 GLU A C 1
ATOM 568 O O . GLU A 1 71 ? 6.327 -5.107 -14.525 1.00 91.19 71 GLU A O 1
ATOM 573 N N . TRP A 1 72 ? 4.533 -4.862 -13.242 1.00 93.69 72 TRP A N 1
ATOM 574 C CA . TRP A 1 72 ? 5.227 -5.278 -12.009 1.00 93.69 72 TRP A CA 1
ATOM 575 C C . TRP A 1 72 ? 5.035 -6.773 -11.739 1.00 93.69 72 TRP A C 1
ATOM 577 O O . TRP A 1 72 ? 4.838 -7.213 -10.600 1.00 93.69 72 TRP A O 1
ATOM 587 N N . LYS A 1 73 ? 5.040 -7.582 -12.801 1.00 92.69 73 LYS A N 1
ATOM 588 C CA . LYS A 1 73 ? 4.702 -9.008 -12.726 1.00 92.69 73 LYS A CA 1
ATOM 589 C C . LYS A 1 73 ? 5.711 -9.774 -11.878 1.00 92.69 73 LYS A C 1
ATOM 591 O O . LYS A 1 73 ? 6.910 -9.781 -12.150 1.00 92.69 73 LYS A O 1
ATOM 596 N N . GLY A 1 74 ? 5.208 -10.475 -10.866 1.00 89.44 74 GLY A N 1
ATOM 597 C CA . GLY A 1 74 ? 6.032 -11.285 -9.965 1.00 89.44 74 GLY A CA 1
ATOM 598 C C . GLY A 1 74 ? 6.803 -10.487 -8.910 1.00 89.44 74 GLY A C 1
ATOM 599 O O . GLY A 1 74 ? 7.487 -11.098 -8.084 1.00 89.44 74 GLY A O 1
ATOM 600 N N . PHE A 1 75 ? 6.670 -9.157 -8.881 1.00 93.38 75 PHE A N 1
ATOM 601 C CA . PHE A 1 75 ? 7.111 -8.362 -7.743 1.00 93.38 75 PHE A CA 1
ATOM 602 C C . PHE A 1 75 ? 6.212 -8.656 -6.536 1.00 93.38 75 PHE A C 1
ATOM 604 O O . PHE A 1 75 ? 4.987 -8.599 -6.619 1.00 93.38 75 PHE A O 1
ATOM 611 N N . VAL A 1 76 ? 6.824 -8.978 -5.395 1.00 92.19 76 VAL A N 1
ATOM 612 C CA . VAL A 1 76 ? 6.114 -9.210 -4.132 1.00 92.19 76 VAL A CA 1
ATOM 613 C C . VAL A 1 76 ? 6.756 -8.330 -3.063 1.00 92.19 76 VAL A C 1
ATOM 615 O O . VAL A 1 76 ? 7.854 -8.650 -2.596 1.00 92.19 76 VAL A O 1
ATOM 618 N N . PRO A 1 77 ? 6.113 -7.219 -2.664 1.00 93.75 77 PRO A N 1
ATOM 619 C CA . PRO A 1 77 ? 6.698 -6.313 -1.694 1.00 93.75 77 PRO A CA 1
ATOM 620 C C . PRO A 1 77 ? 6.752 -6.964 -0.309 1.00 93.75 77 PRO A C 1
ATOM 622 O O . PRO A 1 77 ? 5.848 -7.695 0.105 1.00 93.75 77 PRO A O 1
ATOM 625 N N . THR A 1 78 ? 7.819 -6.678 0.434 1.00 94.50 78 THR A N 1
ATOM 626 C CA . THR A 1 78 ? 7.959 -7.149 1.817 1.00 94.50 78 THR A CA 1
ATOM 627 C C . THR A 1 78 ? 7.251 -6.171 2.753 1.00 94.50 78 THR A C 1
ATOM 629 O O . THR A 1 78 ? 7.602 -4.993 2.752 1.00 94.50 78 THR A O 1
ATOM 632 N N . PRO A 1 79 ? 6.277 -6.613 3.570 1.00 95.56 79 PRO A N 1
ATOM 633 C CA . PRO A 1 79 ? 5.593 -5.714 4.485 1.00 95.56 79 PRO A CA 1
ATOM 634 C C . PRO A 1 79 ? 6.531 -5.244 5.610 1.00 95.56 79 PRO A C 1
ATOM 636 O O . PRO A 1 79 ? 7.395 -6.008 6.051 1.00 95.56 79 PRO A O 1
ATOM 639 N N . PRO A 1 80 ? 6.313 -4.039 6.165 1.00 95.19 80 PRO A N 1
ATOM 640 C CA . PRO A 1 80 ? 7.117 -3.501 7.269 1.00 95.19 80 PRO A CA 1
ATOM 641 C C . PRO A 1 80 ? 6.998 -4.338 8.557 1.00 95.19 80 PRO A C 1
ATOM 643 O O . PRO A 1 80 ? 7.917 -4.376 9.374 1.00 95.19 80 PRO A O 1
ATOM 646 N N . SER A 1 81 ? 5.867 -5.026 8.754 1.00 94.94 81 SER A N 1
ATOM 647 C CA . SER A 1 81 ? 5.686 -6.064 9.772 1.00 94.94 81 SER A CA 1
ATOM 648 C C . SER A 1 81 ? 4.576 -7.048 9.357 1.00 94.94 81 SER A C 1
ATOM 650 O O . SER A 1 81 ? 3.770 -6.719 8.485 1.00 94.94 81 SER A O 1
ATOM 652 N N . PRO A 1 82 ? 4.465 -8.236 9.987 1.00 94.12 82 PRO A N 1
ATOM 653 C CA . PRO A 1 82 ? 3.447 -9.236 9.633 1.00 94.12 82 PRO A CA 1
ATOM 654 C C . PRO A 1 82 ? 1.987 -8.773 9.787 1.00 94.12 82 PRO A C 1
ATOM 656 O O . PRO A 1 82 ? 1.084 -9.387 9.213 1.00 94.12 82 PRO A O 1
ATOM 659 N N . GLU A 1 83 ? 1.757 -7.720 10.577 1.00 94.50 83 GLU A N 1
ATOM 660 C CA . GLU A 1 83 ? 0.434 -7.136 10.831 1.00 94.50 83 GLU A CA 1
ATOM 661 C C . GLU A 1 83 ? -0.045 -6.242 9.682 1.00 94.50 83 GLU A C 1
ATOM 663 O O . GLU A 1 83 ? -1.247 -6.016 9.550 1.00 94.50 83 GLU A O 1
ATOM 668 N N . TYR A 1 84 ? 0.879 -5.740 8.858 1.00 97.44 84 TYR A N 1
ATOM 669 C CA . TYR A 1 84 ? 0.537 -4.915 7.710 1.00 97.44 84 TYR A CA 1
ATOM 670 C C . TYR A 1 84 ? 0.144 -5.778 6.508 1.00 97.44 84 TYR A C 1
ATOM 672 O O . TYR A 1 84 ? 0.590 -6.917 6.328 1.00 97.44 84 TYR A O 1
ATOM 680 N N . PHE A 1 85 ? -0.722 -5.234 5.668 1.00 97.31 85 PHE A N 1
ATOM 681 C CA . PHE A 1 85 ? -1.078 -5.776 4.365 1.00 97.31 85 PHE A CA 1
ATOM 682 C C . PHE A 1 85 ? -1.136 -4.649 3.340 1.00 97.31 85 PHE A C 1
ATOM 684 O O . PHE A 1 85 ? -1.341 -3.491 3.697 1.00 97.31 85 PHE A O 1
ATOM 691 N N . LEU A 1 86 ? -0.907 -4.980 2.073 1.00 97.81 86 LEU A N 1
ATOM 692 C CA . LEU A 1 86 ? -0.879 -3.983 1.011 1.00 97.81 86 LEU A CA 1
ATOM 693 C C . LEU A 1 86 ? -2.301 -3.488 0.718 1.00 97.81 86 LEU A C 1
ATOM 695 O O . LEU A 1 86 ? -3.234 -4.285 0.602 1.00 97.81 86 LEU A O 1
ATOM 699 N N . MET A 1 87 ? -2.451 -2.172 0.611 1.00 97.25 87 MET A N 1
ATOM 700 C CA . MET A 1 87 ? -3.706 -1.489 0.299 1.00 97.25 87 MET A CA 1
ATOM 701 C C . MET A 1 87 ? -3.662 -0.797 -1.067 1.00 97.25 87 MET A C 1
ATOM 703 O O . MET A 1 87 ? -4.687 -0.741 -1.740 1.00 97.25 87 MET A O 1
ATOM 707 N N . ALA A 1 88 ? -2.503 -0.287 -1.478 1.00 97.50 88 ALA A N 1
ATOM 708 C CA . ALA A 1 88 ? -2.293 0.263 -2.813 1.00 97.50 88 ALA A CA 1
ATOM 709 C C . ALA A 1 88 ? -0.821 0.138 -3.224 1.00 97.50 88 ALA A C 1
ATOM 711 O O . ALA A 1 88 ? 0.060 0.126 -2.359 1.00 97.50 88 ALA A O 1
ATOM 712 N N . ALA A 1 89 ? -0.581 0.047 -4.527 1.00 96.88 89 ALA A N 1
ATOM 713 C CA . ALA A 1 89 ? 0.730 0.032 -5.158 1.00 96.88 89 ALA A CA 1
ATOM 714 C C . ALA A 1 89 ? 0.650 0.763 -6.503 1.00 96.88 89 ALA A C 1
ATOM 716 O O . ALA A 1 89 ? -0.155 0.403 -7.357 1.00 96.88 89 ALA A O 1
ATOM 717 N N . PHE A 1 90 ? 1.446 1.811 -6.677 1.00 94.94 90 PHE A N 1
ATOM 718 C CA . PHE A 1 90 ? 1.467 2.616 -7.900 1.00 94.94 90 PHE A CA 1
ATOM 719 C C . PHE A 1 90 ? 2.802 3.352 -8.026 1.00 94.94 90 PHE A C 1
ATOM 721 O O . PHE A 1 90 ? 3.468 3.606 -7.021 1.00 94.94 90 PHE A O 1
ATOM 728 N N . ASP A 1 91 ? 3.220 3.678 -9.243 1.00 91.62 91 ASP A N 1
ATOM 729 C CA . ASP A 1 91 ? 4.288 4.645 -9.479 1.00 91.62 91 ASP A CA 1
ATOM 730 C C . ASP A 1 91 ? 3.742 6.072 -9.455 1.00 91.62 91 ASP A C 1
ATOM 732 O O . ASP A 1 91 ? 2.539 6.330 -9.517 1.00 91.62 91 ASP A O 1
ATOM 736 N N . THR A 1 92 ? 4.652 7.031 -9.354 1.00 81.81 92 THR A N 1
ATOM 737 C CA . THR A 1 92 ? 4.314 8.434 -9.569 1.00 81.81 92 THR A CA 1
ATOM 738 C C . THR A 1 92 ? 5.232 8.976 -10.642 1.00 81.81 92 THR A C 1
ATOM 740 O O . THR A 1 92 ? 6.438 8.773 -10.563 1.00 81.81 92 THR A O 1
ATOM 743 N N . GLU A 1 93 ? 4.699 9.752 -11.584 1.00 72.19 93 GLU A N 1
ATOM 744 C CA . GLU A 1 93 ? 5.512 10.375 -12.643 1.00 72.19 93 GLU A CA 1
ATOM 745 C C . GLU A 1 93 ? 6.626 11.289 -12.099 1.00 72.19 93 GLU A C 1
ATOM 747 O O . GLU A 1 93 ? 7.535 11.697 -12.821 1.00 72.19 93 GLU A O 1
ATOM 752 N N . HIS A 1 94 ? 6.533 11.675 -10.827 1.00 70.88 94 HIS A N 1
ATOM 753 C CA . HIS A 1 94 ? 7.448 12.609 -10.191 1.00 70.88 94 HIS A CA 1
ATOM 754 C C . HIS A 1 94 ? 8.602 11.943 -9.450 1.00 70.88 94 HIS A C 1
ATOM 756 O O . HIS A 1 94 ? 9.606 12.622 -9.221 1.00 70.88 94 HIS A O 1
ATOM 762 N N . TRP A 1 95 ? 8.479 10.670 -9.069 1.00 75.38 95 TRP A N 1
ATOM 763 C CA . TRP A 1 95 ? 9.480 9.956 -8.280 1.00 75.38 95 TRP A CA 1
ATOM 764 C C . TRP A 1 95 ? 9.822 8.620 -8.934 1.00 75.38 95 TRP A C 1
ATOM 766 O O . TRP A 1 95 ? 8.931 7.832 -9.226 1.00 75.38 95 TRP A O 1
ATOM 776 N N . ASP A 1 96 ? 11.119 8.331 -9.063 1.00 88.06 96 ASP A N 1
ATOM 777 C CA . ASP A 1 96 ? 11.643 7.044 -9.546 1.00 88.06 96 ASP A CA 1
ATOM 778 C C . ASP A 1 96 ? 11.481 5.918 -8.492 1.00 88.06 96 ASP A C 1
ATOM 780 O O . ASP A 1 96 ? 12.364 5.085 -8.292 1.00 88.06 96 ASP A O 1
ATOM 784 N N . CYS A 1 97 ? 10.373 5.914 -7.749 1.00 92.12 97 CYS A N 1
ATOM 785 C CA . CYS A 1 97 ? 10.074 4.924 -6.724 1.00 92.12 97 CYS A CA 1
ATOM 786 C C . CYS A 1 97 ? 8.617 4.459 -6.783 1.00 92.12 97 CYS A C 1
ATOM 788 O O . CYS A 1 97 ? 7.704 5.204 -7.145 1.00 92.12 97 CYS A O 1
ATOM 790 N N . ALA A 1 98 ? 8.409 3.199 -6.409 1.00 94.25 98 ALA A N 1
ATOM 791 C CA . ALA A 1 98 ? 7.077 2.675 -6.184 1.00 94.25 98 ALA A CA 1
ATOM 792 C C . ALA A 1 98 ? 6.538 3.230 -4.866 1.00 94.25 98 ALA A C 1
ATOM 794 O O . ALA A 1 98 ? 7.219 3.221 -3.835 1.00 94.25 98 ALA A O 1
ATOM 795 N N . VAL A 1 99 ? 5.289 3.677 -4.893 1.00 95.75 99 VAL A N 1
ATOM 796 C CA . VAL A 1 99 ? 4.549 4.099 -3.711 1.00 95.75 99 VAL A CA 1
ATOM 797 C C . VAL A 1 99 ? 3.676 2.939 -3.259 1.00 95.75 99 VAL A C 1
ATOM 799 O O . VAL A 1 99 ? 2.756 2.511 -3.956 1.00 95.75 99 VAL A O 1
ATOM 802 N N . LEU A 1 100 ? 3.968 2.429 -2.065 1.00 97.31 100 LEU A N 1
ATOM 803 C CA . LEU A 1 100 ? 3.236 1.335 -1.440 1.00 97.31 100 LEU A CA 1
ATOM 804 C C . LEU A 1 100 ? 2.488 1.859 -0.220 1.00 97.31 100 LEU A C 1
ATOM 806 O O . LEU A 1 100 ? 3.073 2.453 0.690 1.00 97.31 100 LEU A O 1
ATOM 810 N N . TRP A 1 101 ? 1.178 1.636 -0.183 1.00 97.75 101 TRP A N 1
ATOM 811 C CA . TRP A 1 101 ? 0.362 1.944 0.988 1.00 97.75 101 TRP A CA 1
ATOM 812 C C . TRP A 1 101 ? 0.103 0.665 1.760 1.00 97.75 101 TRP A C 1
ATOM 814 O O . TRP A 1 101 ? -0.559 -0.254 1.276 1.00 97.75 101 TRP A O 1
ATOM 824 N N . TRP A 1 102 ? 0.607 0.622 2.984 1.00 98.25 102 TRP A N 1
ATOM 825 C CA . TRP A 1 102 ? 0.437 -0.485 3.906 1.00 98.25 102 TRP A CA 1
ATOM 826 C C . TRP A 1 102 ? -0.661 -0.157 4.910 1.00 98.25 102 TRP A C 1
ATOM 828 O O . TRP A 1 102 ? -0.615 0.873 5.578 1.00 98.25 102 TRP A O 1
ATOM 838 N N . ALA A 1 103 ? -1.627 -1.055 5.055 1.00 97.62 103 ALA A N 1
ATOM 839 C CA . ALA A 1 103 ? -2.687 -0.959 6.044 1.00 97.62 103 ALA A CA 1
ATOM 840 C C . ALA A 1 103 ? -2.448 -1.949 7.187 1.00 97.62 103 ALA A C 1
ATOM 842 O O . ALA A 1 103 ? -2.092 -3.106 6.959 1.00 97.62 103 ALA A O 1
ATOM 843 N N . LYS A 1 104 ? -2.683 -1.506 8.420 1.00 96.50 104 LYS A N 1
ATOM 844 C CA . LYS A 1 104 ? -2.746 -2.354 9.615 1.00 96.50 104 LYS A CA 1
ATOM 845 C C . LYS A 1 104 ? -4.126 -2.221 10.239 1.00 96.50 104 LYS A C 1
ATOM 847 O O . LYS A 1 104 ? -4.603 -1.112 10.445 1.00 96.50 104 LYS A O 1
ATOM 852 N N . GLU A 1 105 ? -4.770 -3.340 10.560 1.00 94.69 105 GLU A N 1
ATOM 853 C CA . GLU A 1 105 ? -6.068 -3.304 11.242 1.00 94.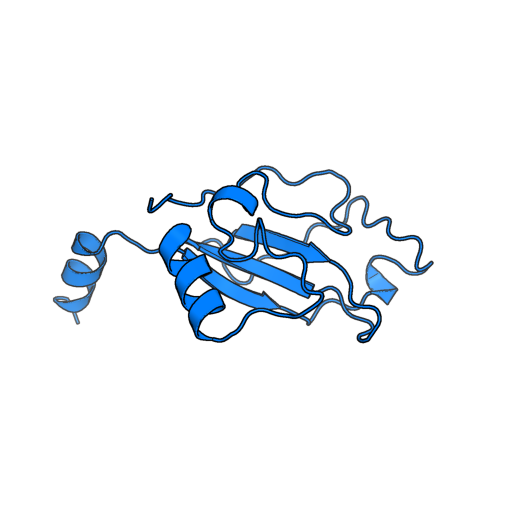69 105 GLU A CA 1
ATOM 854 C C . GLU A 1 105 ? -5.948 -2.644 12.622 1.00 94.69 105 GLU A C 1
ATOM 856 O O . GLU A 1 105 ? -5.081 -3.005 13.425 1.00 94.69 105 GLU A O 1
ATOM 861 N N . ARG A 1 106 ? -6.859 -1.718 12.936 1.00 90.56 106 ARG A N 1
ATOM 862 C CA . ARG A 1 106 ? -6.984 -1.196 14.296 1.00 90.56 106 ARG A CA 1
ATOM 863 C C . ARG A 1 106 ? -7.676 -2.235 15.162 1.00 90.56 106 ARG A C 1
ATOM 865 O O . ARG A 1 106 ? -8.789 -2.674 14.868 1.00 90.56 106 ARG A O 1
ATOM 872 N N . LEU A 1 107 ? -7.022 -2.612 16.258 1.00 77.12 107 LEU A N 1
ATOM 873 C CA . LEU A 1 107 ? -7.640 -3.459 17.273 1.00 77.12 107 LEU A CA 1
ATOM 874 C C . LEU A 1 107 ? -8.949 -2.819 17.770 1.00 77.12 107 LEU A C 1
ATOM 876 O O . LEU A 1 107 ? -9.027 -1.593 17.872 1.00 77.12 107 LEU A O 1
ATOM 880 N N . PRO A 1 108 ? -9.960 -3.623 18.145 1.00 65.69 108 PRO A N 1
ATOM 881 C CA . PRO A 1 108 ? -11.151 -3.098 18.796 1.00 65.69 108 PRO A CA 1
ATOM 882 C C . PRO A 1 108 ? -10.764 -2.263 20.019 1.00 65.69 108 PRO A C 1
ATOM 884 O O . PRO A 1 108 ? -9.884 -2.666 20.786 1.00 65.69 108 PRO A O 1
ATOM 887 N N . HIS A 1 109 ? -11.459 -1.146 20.246 1.00 55.72 109 HIS A N 1
ATOM 888 C CA . HIS A 1 109 ? -11.208 -0.258 21.390 1.00 55.72 109 HIS A CA 1
ATOM 889 C C . HIS A 1 109 ? -11.123 -1.011 22.732 1.00 55.72 109 HIS A C 1
ATOM 891 O O . HIS A 1 109 ? -10.289 -0.680 23.572 1.00 55.72 109 HIS A O 1
ATOM 897 N N . SER A 1 110 ? -11.922 -2.070 22.912 1.00 54.16 110 SER A N 1
ATOM 898 C CA . SER A 1 110 ? -11.913 -2.915 24.115 1.00 54.16 110 SER A CA 1
ATOM 899 C C . SER A 1 110 ? -10.589 -3.652 24.343 1.00 54.16 110 SER A C 1
ATOM 901 O O . SER A 1 110 ? -10.190 -3.861 25.483 1.00 54.16 110 SER A O 1
ATOM 903 N N . VAL A 1 111 ? -9.892 -4.038 23.271 1.00 60.31 111 VAL A N 1
ATOM 904 C CA . VAL A 1 111 ? -8.587 -4.712 23.342 1.00 60.31 111 VAL A CA 1
ATOM 905 C C . VAL A 1 111 ? -7.477 -3.689 23.586 1.00 60.31 111 VAL A C 1
ATOM 907 O O . VAL A 1 111 ? -6.578 -3.931 24.390 1.00 60.31 111 VAL A O 1
ATOM 910 N N . GLN A 1 112 ? -7.574 -2.509 22.968 1.00 57.22 112 GLN A N 1
ATOM 911 C CA . GLN A 1 112 ? -6.619 -1.416 23.175 1.00 57.22 112 GLN A CA 1
ATOM 912 C C . GLN A 1 112 ? -6.629 -0.904 24.625 1.00 57.22 112 GLN A C 1
ATOM 914 O O . GLN A 1 112 ? -5.563 -0.695 25.200 1.00 57.22 112 GLN A O 1
ATOM 919 N N . GLN A 1 113 ? -7.808 -0.777 25.249 1.00 53.28 113 GLN A N 1
ATOM 920 C CA . GLN A 1 113 ? -7.928 -0.398 26.665 1.00 53.28 113 GLN A CA 1
ATOM 921 C C . GLN A 1 113 ? -7.322 -1.451 27.600 1.00 53.28 113 GLN A C 1
ATOM 923 O O . GLN A 1 113 ? -6.569 -1.100 28.502 1.00 53.28 113 GLN A O 1
ATOM 928 N N . SER A 1 114 ? -7.561 -2.742 27.338 1.00 57.38 114 SER A N 1
ATOM 929 C CA . SER A 1 114 ? -6.993 -3.821 28.158 1.00 57.38 114 SER A CA 1
ATOM 930 C C . SER A 1 114 ? -5.465 -3.930 28.080 1.00 57.38 114 SER A C 1
ATOM 932 O O . SER A 1 114 ? -4.847 -4.415 29.019 1.00 57.38 114 SER A O 1
ATOM 934 N N . LEU A 1 115 ? -4.840 -3.467 26.992 1.00 56.38 115 LEU A N 1
ATOM 935 C CA . LEU A 1 115 ? -3.379 -3.430 26.858 1.00 56.38 115 LEU A CA 1
ATOM 936 C C . LEU A 1 115 ? -2.755 -2.222 27.576 1.00 56.38 115 LEU A C 1
ATOM 938 O O . LEU A 1 115 ? -1.624 -2.316 28.046 1.00 56.38 115 LEU A O 1
ATOM 942 N N . GLY A 1 116 ? -3.489 -1.111 27.690 1.00 51.22 116 GLY A N 1
ATOM 943 C CA . GLY A 1 116 ? -3.040 0.093 28.395 1.00 51.22 116 GLY A CA 1
ATOM 944 C C . GLY A 1 116 ? -3.058 -0.023 29.923 1.00 51.22 116 GLY A C 1
ATOM 945 O O . GLY A 1 116 ? -2.329 0.702 30.587 1.00 51.22 116 GLY A O 1
ATOM 946 N N . GLU A 1 117 ? -3.848 -0.943 30.486 1.00 50.78 117 GLU A N 1
ATOM 947 C CA . GLU A 1 117 ? -3.950 -1.162 31.941 1.00 50.78 117 GLU A CA 1
ATOM 948 C C . GLU A 1 117 ? -2.901 -2.145 32.504 1.00 50.78 117 GLU A C 1
ATOM 950 O O . GLU A 1 117 ? -2.853 -2.366 33.713 1.00 50.78 117 GLU A O 1
ATOM 955 N N . VAL A 1 118 ? -2.054 -2.741 31.652 1.00 49.03 118 VAL A N 1
ATOM 956 C CA . VAL A 1 118 ? -1.025 -3.733 32.046 1.00 49.03 118 VAL A CA 1
ATOM 957 C C . VAL A 1 118 ? 0.409 -3.174 31.929 1.00 49.03 118 VAL A C 1
ATOM 959 O O . VAL A 1 118 ? 1.375 -3.916 32.096 1.00 49.03 118 VAL A O 1
ATOM 962 N N . SER A 1 119 ? 0.574 -1.871 31.664 1.00 43.28 119 SER A N 1
ATOM 963 C CA . SER A 1 119 ? 1.870 -1.158 31.727 1.00 43.28 119 SER A CA 1
ATOM 964 C C . SER A 1 119 ? 1.971 -0.289 32.973 1.00 43.28 119 SER A C 1
ATOM 966 O O . SER A 1 119 ? 3.093 -0.199 33.519 1.00 43.28 119 SER A O 1
#

pLDDT: mean 88.68, std 13.03, range [43.28, 98.25]

Sequence (119 aa):
MIKQLKRADLPEDLCWWFHPDFNSIDPMATCDEERGYTPEEWEQLQANGNIDILIDTSVDLGEIDPNADGEWKGFVPTPPSPEYFLMAAFDTEHWDCAVLWWAKERLPHSVQQSLGEVS

Radius of gyration: 15.88 Å; chains: 1; bounding box: 35×28×51 Å

Secondary structure (DSSP, 8-state):
--------PPPSB-TTEE-TTHHHH-TTTT-----PPPHHHHHHHHHHHTEEEEEEEEEEHHHH-TT-SS--BT--PPPSSTTEEEEEEEEETTEEEEEEEEEEEPPPHHHHHHHHTT-